Protein AF-A0A496WJU9-F1 (afdb_monomer_lite)

pLDDT: mean 80.87, std 14.57, range [42.62, 93.75]

Foldseek 3Di:
DDPVLLVLLLVLLQVLVVVLVDGQDPVNSVVLCVLCVPDGSVLLSVLSVVVVVVPDRHDDSVSSVVSSVVVVVVVVDPPPPDDPPPDPDPPLLVVLLVVVVVVVPDDDDDPPCPPPPPDPDHPVSNVVSLVSPLQVCLVVVNPVSADPVSHDPVRVD

Secondary structure (DSSP, 8-state):
--HHHHHHHHHHHHHHHHHTT----HHHHHHHHHHTTTS-HHHHHHHHHHHTTS--SS--HHHHHHHHHHHHHHHHS----PPPP-----HHHHHHHHHHHHHHSS--S----TT-TTSSS-HHHHHHHHHHHHHHHHHTT-GGGS-GGG--HHHH-

Sequence (157 aa):
MDAVERDDFVHALGQTLAFYGKDLSMMQTSFWVTACGDKSVFQLKRALIEYTKVGKFAPKPADILSIVDNMGARHGRKEKTLPPPVTSCPPEVTKAWMWFIGRMAKGSKNLDGLFDKHSDVDVATQEKYLHTINHEAHKYGTPDAVPEEFKLKEV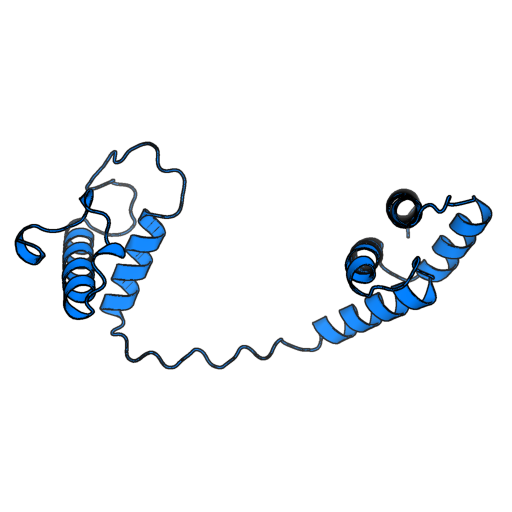WG

Structure (mmCIF, N/CA/C/O backbone):
data_AF-A0A496WJU9-F1
#
_entry.id   AF-A0A496WJU9-F1
#
loop_
_atom_site.group_PDB
_atom_site.id
_atom_site.type_symbol
_atom_site.label_atom_id
_atom_site.label_alt_id
_atom_site.label_comp_id
_atom_site.label_asym_id
_atom_site.label_entity_id
_atom_site.label_seq_id
_atom_site.pdbx_PDB_ins_code
_atom_site.Cartn_x
_atom_site.Cartn_y
_atom_site.Cartn_z
_atom_site.occupancy
_atom_site.B_iso_or_equiv
_atom_site.auth_seq_id
_atom_site.auth_comp_id
_atom_site.auth_asym_id
_atom_site.auth_atom_id
_atom_site.pdbx_PDB_model_num
ATOM 1 N N . MET A 1 1 ? 12.704 3.852 -21.002 1.00 79.81 1 MET A N 1
ATOM 2 C CA . MET A 1 1 ? 13.293 4.039 -19.667 1.00 79.81 1 MET A CA 1
ATOM 3 C C . MET A 1 1 ? 14.464 5.001 -19.781 1.00 79.81 1 MET A C 1
ATOM 5 O O . MET A 1 1 ? 15.392 4.715 -20.542 1.00 79.81 1 MET A O 1
ATOM 9 N N . ASP A 1 2 ? 14.389 6.146 -19.112 1.00 86.38 2 ASP A N 1
ATOM 10 C CA . ASP A 1 2 ? 15.493 7.110 -19.063 1.00 86.38 2 ASP A CA 1
ATOM 11 C C . ASP A 1 2 ? 16.637 6.635 -18.132 1.00 86.38 2 ASP A C 1
ATOM 13 O O . ASP A 1 2 ? 16.600 5.529 -17.584 1.00 86.38 2 ASP A O 1
ATOM 17 N N . ALA A 1 3 ? 17.710 7.422 -18.014 1.00 85.44 3 ALA A N 1
ATOM 18 C CA . ALA A 1 3 ? 18.869 7.052 -17.197 1.00 85.44 3 ALA A CA 1
ATOM 19 C C . ALA A 1 3 ? 18.563 7.032 -15.687 1.00 85.44 3 ALA A C 1
ATOM 21 O O . ALA A 1 3 ? 19.102 6.183 -14.980 1.00 85.44 3 ALA A O 1
ATOM 22 N N . VAL A 1 4 ? 17.691 7.926 -15.214 1.00 89.38 4 VAL A N 1
ATOM 23 C CA . VAL A 1 4 ? 17.300 8.040 -13.800 1.00 89.38 4 VAL A CA 1
ATOM 24 C C . VAL A 1 4 ? 16.373 6.888 -13.431 1.00 89.38 4 VAL A C 1
ATOM 26 O O . VAL A 1 4 ? 16.620 6.166 -12.476 1.00 89.38 4 VAL A O 1
ATOM 29 N N . GLU A 1 5 ? 15.361 6.648 -14.256 1.00 88.56 5 GLU A N 1
ATOM 30 C CA . GLU A 1 5 ? 14.438 5.523 -14.204 1.00 88.56 5 GLU A CA 1
ATOM 31 C C . GLU A 1 5 ? 15.166 4.174 -14.204 1.00 88.56 5 GLU A C 1
ATOM 33 O O . GLU A 1 5 ? 14.785 3.250 -13.478 1.00 88.56 5 GLU A O 1
ATOM 38 N N . ARG A 1 6 ? 16.228 4.054 -15.005 1.00 87.94 6 ARG A N 1
ATOM 39 C CA . ARG A 1 6 ? 17.067 2.856 -15.035 1.00 87.94 6 ARG A CA 1
ATOM 40 C C . ARG A 1 6 ? 17.779 2.645 -13.710 1.00 87.94 6 ARG A C 1
ATOM 42 O O . ARG A 1 6 ? 17.722 1.534 -13.191 1.00 87.94 6 ARG A O 1
ATOM 49 N N . ASP A 1 7 ? 18.433 3.671 -13.180 1.00 91.00 7 ASP A N 1
ATOM 50 C CA . ASP A 1 7 ? 19.123 3.585 -11.889 1.00 91.00 7 ASP A CA 1
ATOM 51 C C . ASP A 1 7 ? 18.143 3.211 -10.766 1.00 91.00 7 ASP A C 1
ATOM 53 O O . ASP A 1 7 ? 18.359 2.257 -10.019 1.00 91.00 7 ASP A O 1
ATOM 57 N N . ASP A 1 8 ? 16.974 3.849 -10.765 1.00 91.81 8 ASP A N 1
ATOM 58 C CA . ASP A 1 8 ? 15.861 3.579 -9.859 1.00 91.81 8 ASP A CA 1
ATOM 59 C C . ASP A 1 8 ? 15.366 2.126 -9.910 1.00 91.81 8 ASP A C 1
ATOM 61 O O . ASP A 1 8 ? 15.041 1.521 -8.880 1.00 91.81 8 ASP A O 1
ATOM 65 N N . PHE A 1 9 ? 15.251 1.564 -11.115 1.00 92.69 9 PHE A N 1
ATOM 66 C CA . PHE A 1 9 ? 14.849 0.176 -11.310 1.00 92.69 9 PHE A CA 1
ATOM 67 C C . PHE A 1 9 ? 15.937 -0.791 -10.836 1.00 92.69 9 PHE A C 1
ATOM 69 O O . PHE A 1 9 ? 15.633 -1.753 -10.129 1.00 92.69 9 PHE A O 1
ATOM 76 N N . VAL A 1 10 ? 17.197 -0.526 -11.183 1.00 93.12 10 VAL A N 1
ATOM 77 C CA . VAL A 1 10 ? 18.345 -1.354 -10.790 1.00 93.12 10 VAL A CA 1
ATOM 78 C C . VAL A 1 10 ? 18.526 -1.353 -9.276 1.00 93.12 10 VAL A C 1
ATOM 80 O O . VAL A 1 10 ? 18.750 -2.414 -8.693 1.00 93.12 10 VAL A O 1
ATOM 83 N N . HIS A 1 11 ? 18.344 -0.205 -8.626 1.00 93.75 11 HIS A N 1
ATOM 84 C CA . HIS A 1 11 ? 18.366 -0.096 -7.174 1.00 93.75 11 HIS A CA 1
ATOM 85 C C . HIS A 1 11 ? 17.280 -0.969 -6.523 1.00 93.75 11 HIS A C 1
ATOM 87 O O . HIS A 1 11 ? 17.575 -1.786 -5.647 1.00 93.75 11 HIS A O 1
ATOM 93 N N . ALA A 1 12 ? 16.033 -0.866 -6.996 1.00 92.62 12 ALA A N 1
ATOM 94 C CA . ALA A 1 12 ? 14.920 -1.670 -6.484 1.00 92.62 12 ALA A CA 1
ATOM 95 C C . ALA A 1 12 ? 15.115 -3.179 -6.731 1.00 92.62 12 ALA A C 1
ATOM 97 O O . ALA A 1 12 ? 14.813 -4.011 -5.869 1.00 92.62 12 ALA A O 1
ATOM 98 N N . LEU A 1 13 ? 15.648 -3.545 -7.898 1.00 93.06 13 LEU A N 1
ATOM 99 C CA . LEU A 1 13 ? 15.992 -4.923 -8.233 1.00 93.06 13 LEU A CA 1
ATOM 100 C C . LEU A 1 13 ? 17.100 -5.461 -7.317 1.00 93.06 13 LEU A C 1
ATOM 102 O O . LEU A 1 13 ? 16.978 -6.579 -6.819 1.00 93.06 13 LEU A O 1
ATOM 106 N N . GLY A 1 14 ? 18.137 -4.662 -7.054 1.00 93.19 14 GLY A N 1
ATOM 107 C CA . GLY A 1 14 ? 19.224 -5.005 -6.140 1.00 93.19 14 GLY A CA 1
ATOM 108 C C . GLY A 1 14 ? 18.719 -5.281 -4.725 1.00 93.19 14 GLY A C 1
ATOM 109 O O . GLY A 1 14 ? 19.014 -6.335 -4.170 1.00 93.19 14 GLY A O 1
ATOM 110 N N . GLN A 1 15 ? 17.870 -4.405 -4.179 1.00 91.94 15 GLN A N 1
ATOM 111 C CA . GLN A 1 15 ? 17.227 -4.622 -2.875 1.00 91.94 15 GLN A CA 1
ATOM 112 C C . GLN A 1 15 ? 16.384 -5.905 -2.853 1.00 91.94 15 GLN A C 1
ATOM 114 O O . GLN A 1 15 ? 16.446 -6.686 -1.902 1.00 91.94 15 GLN A O 1
ATOM 119 N N . THR A 1 16 ? 15.617 -6.145 -3.919 1.00 91.06 16 THR A N 1
ATOM 120 C CA . THR A 1 16 ? 14.760 -7.331 -4.020 1.00 91.06 16 THR A CA 1
ATOM 121 C C . THR A 1 16 ? 15.587 -8.612 -4.079 1.00 91.06 16 THR A C 1
ATOM 123 O O . THR A 1 16 ? 15.228 -9.591 -3.437 1.00 91.06 16 THR A O 1
ATOM 126 N N . LEU A 1 17 ? 16.693 -8.639 -4.824 1.00 91.69 17 LEU A N 1
ATOM 127 C CA . LEU A 1 17 ? 17.565 -9.815 -4.910 1.00 91.69 17 LEU A CA 1
ATOM 128 C C . LEU A 1 17 ? 18.383 -10.031 -3.635 1.00 91.69 17 LEU A C 1
ATOM 130 O O . LEU A 1 17 ? 18.523 -11.180 -3.210 1.00 91.69 17 LEU A O 1
ATOM 134 N N . ALA A 1 18 ? 18.822 -8.952 -2.982 1.00 91.50 18 ALA A N 1
ATOM 135 C CA . ALA A 1 18 ? 19.506 -9.011 -1.695 1.00 91.50 18 ALA A CA 1
ATOM 136 C C . ALA A 1 18 ? 18.630 -9.666 -0.614 1.00 91.50 18 ALA A C 1
ATOM 138 O O . ALA A 1 18 ? 19.134 -10.455 0.183 1.00 91.50 18 ALA A O 1
ATOM 139 N N . PHE A 1 19 ? 17.309 -9.443 -0.638 1.00 89.69 19 PHE A N 1
ATOM 140 C CA . PHE A 1 19 ? 16.363 -10.158 0.230 1.00 89.69 19 PHE A CA 1
ATOM 141 C C . PHE A 1 19 ? 16.421 -11.689 0.053 1.00 89.69 19 PHE A C 1
ATOM 143 O O . PHE A 1 19 ? 16.252 -12.430 1.018 1.00 89.69 19 PHE A O 1
ATOM 150 N N . TYR A 1 20 ? 16.713 -12.181 -1.154 1.00 89.69 20 TYR A N 1
ATOM 151 C CA . TYR A 1 20 ? 16.905 -13.611 -1.433 1.00 89.69 20 TYR A CA 1
ATOM 152 C C . TYR A 1 20 ? 18.366 -14.070 -1.291 1.00 89.69 20 TYR A C 1
ATOM 154 O O . TYR A 1 20 ? 18.695 -15.178 -1.721 1.00 89.69 20 TYR A O 1
ATOM 162 N N . GLY A 1 21 ? 19.250 -13.231 -0.741 1.00 90.12 21 GLY A N 1
ATOM 163 C CA . GLY A 1 21 ? 20.679 -13.523 -0.608 1.00 90.12 21 GLY A CA 1
ATOM 164 C C . GLY A 1 21 ? 21.416 -13.606 -1.947 1.00 90.12 21 GLY A C 1
ATOM 165 O O . GLY A 1 21 ? 22.382 -14.357 -2.064 1.00 90.12 21 GLY A O 1
ATOM 166 N N . LYS A 1 22 ? 20.935 -12.900 -2.979 1.00 90.44 22 LYS A N 1
ATOM 167 C CA . LYS A 1 22 ? 21.576 -12.839 -4.297 1.00 90.44 22 LYS A CA 1
ATOM 168 C C . LYS A 1 22 ? 22.131 -11.451 -4.567 1.00 90.44 22 LYS A C 1
ATOM 170 O O . LYS A 1 22 ? 21.414 -10.462 -4.439 1.00 90.44 22 LYS A O 1
ATOM 175 N N . ASP A 1 23 ? 23.358 -11.416 -5.064 1.00 89.81 23 ASP A N 1
ATOM 176 C CA . ASP A 1 23 ? 23.964 -10.196 -5.579 1.00 89.81 23 ASP A CA 1
ATOM 177 C C . ASP A 1 23 ? 23.572 -9.965 -7.037 1.00 89.81 23 ASP A C 1
ATOM 179 O O . ASP A 1 23 ? 23.433 -10.908 -7.822 1.00 89.81 23 ASP A O 1
ATOM 183 N N . LEU A 1 24 ? 23.408 -8.694 -7.396 1.00 90.44 24 LEU A N 1
ATOM 184 C CA . LEU A 1 24 ? 23.108 -8.274 -8.757 1.00 90.44 24 LEU A CA 1
ATOM 185 C C . LEU A 1 24 ? 24.413 -7.894 -9.471 1.00 90.44 24 LEU A C 1
ATOM 187 O O . LEU A 1 24 ? 24.994 -6.841 -9.212 1.00 90.44 24 LEU A O 1
ATOM 191 N N . SER A 1 25 ? 24.880 -8.751 -10.380 1.00 91.56 25 SER A N 1
ATOM 192 C CA . SER A 1 25 ? 26.070 -8.466 -11.192 1.00 91.56 25 SER A CA 1
ATOM 193 C C . SER A 1 25 ? 25.757 -7.505 -12.344 1.00 91.56 25 SER A C 1
ATOM 195 O O . SER A 1 25 ? 24.631 -7.469 -12.837 1.00 91.56 25 SER A O 1
ATOM 197 N N . MET A 1 26 ? 26.761 -6.784 -12.863 1.00 87.69 26 MET A N 1
ATOM 198 C CA . MET A 1 26 ? 26.571 -5.892 -14.025 1.00 87.69 26 MET A CA 1
ATOM 199 C C . MET A 1 26 ? 25.953 -6.603 -15.239 1.00 87.69 26 MET A C 1
ATOM 201 O O . MET A 1 26 ? 25.134 -6.024 -15.953 1.00 87.69 26 MET A O 1
ATOM 205 N N . MET A 1 27 ? 26.318 -7.868 -15.470 1.00 88.94 27 MET A N 1
ATOM 206 C CA . MET A 1 27 ? 25.754 -8.663 -16.563 1.00 88.94 27 MET A CA 1
ATOM 207 C C . MET A 1 27 ? 24.262 -8.937 -16.339 1.00 88.94 27 MET A C 1
ATOM 209 O O . MET A 1 27 ? 23.463 -8.794 -17.265 1.00 88.94 27 MET A O 1
ATOM 213 N N . GLN A 1 28 ? 23.873 -9.280 -15.108 1.00 89.00 28 GLN A N 1
ATOM 214 C CA . GLN A 1 28 ? 22.469 -9.475 -14.746 1.00 89.00 28 GLN A CA 1
ATOM 215 C C . GLN A 1 28 ? 21.692 -8.163 -14.852 1.00 89.00 28 GLN A C 1
ATOM 217 O O . GLN A 1 28 ? 20.602 -8.157 -15.415 1.00 89.00 28 GLN A O 1
ATOM 222 N N . THR A 1 29 ? 22.265 -7.049 -14.397 1.00 91.25 29 THR A N 1
ATOM 223 C CA . THR A 1 29 ? 21.678 -5.712 -14.541 1.00 91.25 29 THR A CA 1
ATOM 224 C C . THR A 1 29 ? 21.351 -5.399 -15.996 1.00 91.25 29 THR A C 1
ATOM 226 O O . THR A 1 29 ? 20.217 -5.036 -16.300 1.00 91.25 29 THR A O 1
ATOM 229 N N . SER A 1 30 ? 22.313 -5.591 -16.904 1.00 90.19 30 SER A N 1
ATOM 230 C CA . SER A 1 30 ? 22.108 -5.361 -18.338 1.00 90.19 30 SER A CA 1
ATOM 231 C C . SER A 1 30 ? 20.957 -6.213 -18.880 1.00 90.19 30 SER A C 1
ATOM 233 O O . SER A 1 30 ? 20.036 -5.689 -19.505 1.00 90.19 30 SER A O 1
ATOM 235 N N . PHE A 1 31 ? 20.938 -7.506 -18.540 1.00 93.31 31 PHE A N 1
ATOM 236 C CA . PHE A 1 31 ? 19.873 -8.418 -18.953 1.00 93.31 31 PHE A CA 1
ATOM 237 C C . PHE A 1 31 ? 18.487 -7.976 -18.462 1.00 93.31 31 PHE A C 1
ATOM 239 O O . PHE A 1 31 ? 17.536 -7.952 -19.241 1.00 93.31 31 PHE A O 1
ATOM 246 N N . TRP A 1 32 ? 18.367 -7.585 -17.192 1.00 93.56 32 TRP A N 1
ATOM 247 C CA . TRP A 1 32 ? 17.111 -7.115 -16.605 1.00 93.56 32 TRP A CA 1
ATOM 248 C C . TRP A 1 32 ? 16.616 -5.811 -17.229 1.00 93.56 32 TRP A C 1
ATOM 250 O O . TRP A 1 32 ? 15.426 -5.683 -17.515 1.00 93.56 32 TRP A O 1
ATOM 260 N N . VAL A 1 33 ? 17.515 -4.856 -17.464 1.00 91.56 33 VAL A N 1
ATOM 261 C CA . VAL A 1 33 ? 17.170 -3.575 -18.094 1.00 91.56 33 VAL A CA 1
ATOM 262 C C . VAL A 1 33 ? 16.708 -3.786 -19.536 1.00 91.56 33 VAL A C 1
ATOM 264 O O . VAL A 1 33 ? 15.738 -3.160 -19.956 1.00 91.56 33 VAL A O 1
ATOM 267 N N . THR A 1 34 ? 17.346 -4.688 -20.286 1.00 92.38 34 THR A N 1
ATOM 268 C CA . THR A 1 34 ? 16.900 -5.038 -21.641 1.00 92.38 34 THR A CA 1
ATOM 269 C C . THR A 1 34 ? 15.560 -5.771 -21.625 1.00 92.38 34 THR A C 1
ATOM 271 O O . THR A 1 34 ? 14.676 -5.423 -22.401 1.00 92.38 34 THR A O 1
ATOM 274 N N . ALA A 1 35 ? 15.384 -6.753 -20.736 1.00 91.50 35 ALA A N 1
ATOM 275 C CA . ALA A 1 35 ? 14.176 -7.577 -20.682 1.00 91.50 35 ALA A CA 1
ATOM 276 C C . ALA A 1 35 ? 12.923 -6.808 -20.234 1.00 91.50 35 ALA A C 1
ATOM 278 O O . ALA A 1 35 ? 11.825 -7.156 -20.653 1.00 91.50 35 ALA A O 1
ATOM 279 N N . CYS A 1 36 ? 13.080 -5.788 -19.388 1.00 91.81 36 CYS A N 1
ATOM 280 C CA . CYS A 1 36 ? 11.972 -5.007 -18.832 1.00 91.81 36 CYS A CA 1
ATOM 281 C C . CYS A 1 36 ? 11.878 -3.581 -19.406 1.00 91.81 36 CYS A C 1
ATOM 283 O O . CYS A 1 36 ? 11.110 -2.763 -18.897 1.00 91.81 36 CYS A O 1
ATOM 285 N N . GLY A 1 37 ? 12.687 -3.246 -20.417 1.00 87.00 37 GLY A N 1
ATOM 286 C CA . GLY A 1 37 ? 12.870 -1.869 -20.889 1.00 87.00 37 GLY A CA 1
ATOM 287 C C . GLY A 1 37 ? 11.639 -1.235 -21.548 1.00 87.00 37 GLY A C 1
ATOM 288 O O . GLY A 1 37 ? 11.571 -0.007 -21.652 1.00 87.00 37 GLY A O 1
ATOM 289 N N . ASP A 1 38 ? 10.675 -2.053 -21.967 1.00 87.88 38 ASP A N 1
ATOM 290 C CA . ASP A 1 38 ? 9.390 -1.666 -22.558 1.00 87.88 38 ASP A CA 1
ATOM 291 C C . ASP A 1 38 ? 8.306 -1.347 -21.511 1.00 87.88 38 ASP A C 1
ATOM 293 O O . ASP A 1 38 ? 7.261 -0.789 -21.852 1.00 87.88 38 ASP A O 1
ATOM 297 N N . LYS A 1 39 ? 8.536 -1.679 -20.235 1.00 87.75 39 LYS A N 1
ATOM 298 C CA . LYS A 1 39 ? 7.583 -1.454 -19.142 1.00 87.75 39 LYS A CA 1
ATOM 299 C C . LYS A 1 39 ? 7.934 -0.208 -18.329 1.00 87.75 39 LYS A C 1
ATOM 301 O O . LYS A 1 39 ? 9.083 0.220 -18.240 1.00 87.75 39 LYS A O 1
ATOM 306 N N . SER A 1 40 ? 6.923 0.361 -17.673 1.00 89.44 40 SER A N 1
ATOM 307 C CA . SER A 1 40 ? 7.121 1.471 -16.736 1.00 89.44 40 SER A CA 1
ATOM 308 C C . SER A 1 40 ? 7.864 1.003 -15.479 1.00 89.44 40 SER A C 1
ATOM 310 O O . SER A 1 40 ? 7.482 -0.000 -14.870 1.00 89.44 40 SER A O 1
ATOM 312 N N . VAL A 1 41 ? 8.856 1.776 -15.018 1.00 90.06 41 VAL A N 1
ATOM 313 C CA . VAL A 1 41 ? 9.568 1.519 -13.748 1.00 90.06 41 VAL A CA 1
ATOM 314 C C . VAL A 1 41 ? 8.608 1.402 -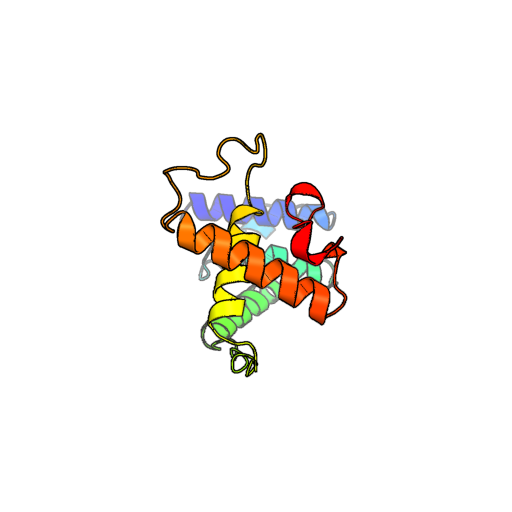12.574 1.00 90.06 41 VAL A C 1
ATOM 316 O O . VAL A 1 41 ? 8.782 0.538 -11.717 1.00 90.06 41 VAL A O 1
ATOM 319 N N . PHE A 1 42 ? 7.564 2.231 -12.541 1.00 88.94 42 PHE A N 1
ATOM 320 C CA . PHE A 1 42 ? 6.559 2.181 -11.485 1.00 88.94 42 PHE A CA 1
ATOM 321 C C . PHE A 1 42 ? 5.864 0.813 -11.428 1.00 88.94 42 PHE A C 1
ATOM 323 O O . PHE A 1 42 ? 5.718 0.223 -10.355 1.00 88.94 42 PHE A O 1
ATOM 330 N N . GLN A 1 43 ? 5.487 0.269 -12.589 1.00 90.75 43 GLN A N 1
ATOM 331 C CA . GLN A 1 43 ? 4.873 -1.057 -12.686 1.00 90.75 43 GLN A CA 1
ATOM 332 C C . GLN A 1 43 ? 5.857 -2.160 -12.289 1.00 90.75 43 GLN A C 1
ATOM 334 O O . GLN A 1 43 ? 5.478 -3.080 -11.565 1.00 90.75 43 GLN A O 1
ATOM 339 N N . LEU A 1 44 ? 7.121 -2.043 -12.699 1.00 92.25 44 LEU A N 1
ATOM 340 C 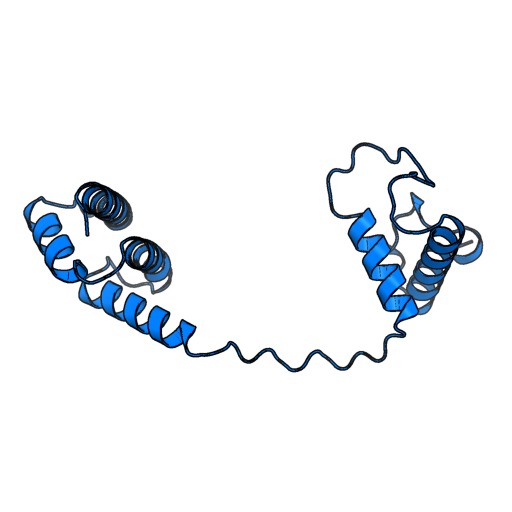CA . LEU A 1 44 ? 8.173 -3.001 -12.359 1.00 92.25 44 LEU A CA 1
ATOM 341 C C . LEU A 1 44 ? 8.466 -3.025 -10.853 1.00 92.25 44 LEU A C 1
ATOM 343 O O . LEU A 1 44 ? 8.489 -4.102 -10.260 1.00 92.25 44 LEU A O 1
ATOM 347 N N . LYS A 1 45 ? 8.605 -1.860 -10.207 1.00 92.12 45 LYS A N 1
ATOM 348 C CA . LYS A 1 45 ? 8.773 -1.743 -8.746 1.00 92.12 45 LYS A CA 1
ATOM 349 C C . LYS A 1 45 ? 7.598 -2.390 -8.008 1.00 92.12 45 LYS A C 1
ATOM 351 O O . LYS A 1 45 ? 7.795 -3.181 -7.087 1.00 92.12 45 LYS A O 1
ATOM 356 N N . ARG A 1 46 ? 6.367 -2.120 -8.453 1.00 90.88 46 ARG A N 1
ATOM 357 C CA . ARG A 1 46 ? 5.162 -2.724 -7.869 1.00 90.88 46 ARG A CA 1
ATOM 358 C C . ARG A 1 46 ? 5.127 -4.243 -8.059 1.00 90.88 46 ARG A C 1
ATOM 360 O O . ARG A 1 46 ? 4.731 -4.958 -7.142 1.00 90.88 46 ARG A O 1
ATOM 367 N N . ALA A 1 47 ? 5.556 -4.739 -9.217 1.00 92.12 47 ALA A N 1
ATOM 368 C CA . ALA A 1 47 ? 5.629 -6.168 -9.503 1.00 92.12 47 ALA A CA 1
ATOM 369 C C . ALA A 1 47 ? 6.708 -6.890 -8.684 1.00 92.12 47 ALA A C 1
ATOM 371 O O . ALA A 1 47 ? 6.451 -7.998 -8.218 1.00 92.12 47 ALA A O 1
ATOM 372 N N . LEU A 1 48 ? 7.860 -6.259 -8.435 1.00 92.12 48 LEU A N 1
ATOM 373 C CA . LEU A 1 48 ? 8.898 -6.791 -7.541 1.00 92.12 48 LEU A CA 1
ATOM 374 C C . LEU A 1 48 ? 8.373 -6.970 -6.108 1.00 92.12 48 LEU A C 1
ATOM 376 O O . LEU A 1 48 ? 8.581 -8.024 -5.508 1.00 92.12 48 LEU A O 1
ATOM 380 N N . ILE A 1 49 ? 7.626 -5.988 -5.589 1.00 90.62 49 ILE A N 1
ATOM 381 C CA . ILE A 1 49 ? 6.980 -6.084 -4.270 1.00 90.62 49 ILE A CA 1
ATOM 382 C C . ILE A 1 49 ? 5.932 -7.201 -4.269 1.00 90.62 49 ILE A C 1
ATOM 384 O O . ILE A 1 49 ? 5.921 -8.038 -3.370 1.00 90.62 49 ILE A O 1
ATOM 388 N N . GLU A 1 50 ? 5.060 -7.252 -5.276 1.00 89.69 50 GLU A N 1
ATOM 389 C CA . GLU A 1 50 ? 4.001 -8.264 -5.344 1.00 89.69 50 GLU A CA 1
ATOM 390 C C . GLU A 1 50 ? 4.568 -9.688 -5.464 1.00 89.69 50 GLU A C 1
ATOM 392 O O . GLU A 1 50 ? 4.015 -10.620 -4.878 1.00 89.69 50 GLU A O 1
ATOM 397 N N . TYR A 1 51 ? 5.710 -9.860 -6.139 1.00 90.62 51 TYR A N 1
ATOM 398 C CA . TYR A 1 51 ? 6.382 -11.154 -6.268 1.00 90.62 51 TYR A CA 1
ATOM 399 C C . TYR A 1 51 ? 6.770 -11.760 -4.911 1.00 90.62 51 TYR A C 1
ATOM 401 O O . TYR A 1 51 ? 6.732 -12.980 -4.757 1.00 90.62 51 TYR A O 1
ATOM 409 N N . THR A 1 52 ? 7.064 -10.939 -3.896 1.00 87.19 52 THR A N 1
ATOM 410 C CA . THR A 1 52 ? 7.388 -11.436 -2.542 1.00 87.19 52 THR A CA 1
ATOM 411 C C . THR A 1 52 ? 6.260 -12.268 -1.922 1.00 87.19 52 THR A C 1
ATOM 413 O O . THR A 1 52 ? 6.515 -13.138 -1.093 1.00 87.19 52 THR A O 1
ATOM 416 N N . LYS A 1 53 ? 5.016 -12.074 -2.377 1.00 87.06 53 LYS A N 1
ATOM 417 C CA . LYS A 1 53 ? 3.832 -12.812 -1.913 1.00 87.06 53 LYS A CA 1
ATOM 418 C C . LYS A 1 53 ? 3.626 -14.150 -2.628 1.00 87.06 53 LYS A C 1
ATOM 420 O O . LYS A 1 53 ? 2.796 -14.944 -2.201 1.00 87.06 53 LYS A O 1
ATOM 425 N N . VAL A 1 54 ? 4.345 -14.403 -3.724 1.00 83.50 54 VAL A N 1
ATOM 426 C CA . VAL A 1 54 ? 4.163 -15.596 -4.573 1.00 83.50 54 VAL A CA 1
ATOM 427 C C . VAL A 1 54 ? 4.793 -16.847 -3.941 1.00 83.50 54 VAL A C 1
ATOM 429 O O . VAL A 1 54 ? 4.465 -17.963 -4.335 1.00 83.50 54 VAL A O 1
ATOM 432 N N . GLY A 1 55 ? 5.691 -16.686 -2.960 1.00 77.25 55 GLY A N 1
ATOM 433 C CA . GLY A 1 55 ? 6.335 -17.802 -2.253 1.00 77.25 55 GLY A CA 1
ATOM 434 C C . GLY A 1 55 ? 7.373 -18.570 -3.083 1.00 77.25 55 GLY A C 1
ATOM 435 O O . GLY A 1 55 ? 7.780 -19.664 -2.702 1.00 77.25 55 GLY A O 1
ATOM 436 N N . LYS A 1 56 ? 7.806 -18.019 -4.226 1.00 86.56 56 LYS A N 1
ATOM 437 C CA . LYS A 1 56 ? 8.848 -18.596 -5.089 1.00 86.56 56 LYS A CA 1
ATOM 438 C C . LYS A 1 56 ? 10.208 -17.962 -4.805 1.00 86.56 56 LYS A C 1
ATOM 440 O O . LYS A 1 56 ? 10.309 -16.766 -4.545 1.00 86.56 56 LYS A O 1
ATOM 445 N N . PHE A 1 57 ? 11.269 -18.762 -4.896 1.00 87.31 57 PHE A N 1
ATOM 446 C CA . PHE A 1 57 ? 12.626 -18.290 -4.636 1.00 87.31 57 PHE A CA 1
ATOM 447 C C . PHE A 1 57 ? 13.155 -17.416 -5.776 1.00 87.31 57 PHE A C 1
ATOM 449 O O . PHE A 1 57 ? 13.358 -17.924 -6.876 1.00 87.31 57 PHE A O 1
ATOM 456 N N . ALA A 1 58 ? 13.441 -16.149 -5.457 1.00 88.56 58 ALA A N 1
ATOM 457 C CA . ALA A 1 58 ? 14.018 -15.102 -6.303 1.00 88.56 58 ALA A CA 1
ATOM 458 C C . ALA A 1 58 ? 13.280 -14.839 -7.639 1.00 88.56 58 ALA A C 1
ATOM 460 O O . ALA A 1 58 ? 13.004 -15.762 -8.405 1.00 88.56 58 ALA A O 1
ATOM 461 N N . PRO A 1 59 ? 12.977 -13.578 -7.977 1.00 91.75 59 PRO A N 1
ATOM 462 C CA . PRO A 1 59 ? 12.296 -13.269 -9.229 1.00 91.75 59 PRO A CA 1
ATOM 463 C C . PRO A 1 59 ? 13.198 -13.499 -10.446 1.00 91.75 59 PRO A C 1
ATOM 465 O O . PRO A 1 59 ? 14.398 -13.216 -10.406 1.00 91.75 59 PRO A O 1
ATOM 468 N N . LYS A 1 60 ? 12.607 -13.963 -11.551 1.00 92.81 60 LYS A N 1
ATOM 469 C CA . LYS A 1 60 ? 13.188 -13.889 -12.902 1.00 92.81 60 LYS A CA 1
ATOM 470 C C . LYS A 1 60 ? 12.443 -12.823 -13.716 1.00 92.81 60 LYS A C 1
ATOM 472 O O . LYS A 1 60 ? 11.289 -12.531 -13.397 1.00 92.81 60 LYS A O 1
ATOM 477 N N . PRO A 1 61 ? 13.027 -12.282 -14.802 1.00 91.44 61 PRO A N 1
ATOM 478 C CA . PRO A 1 61 ? 12.345 -11.268 -15.611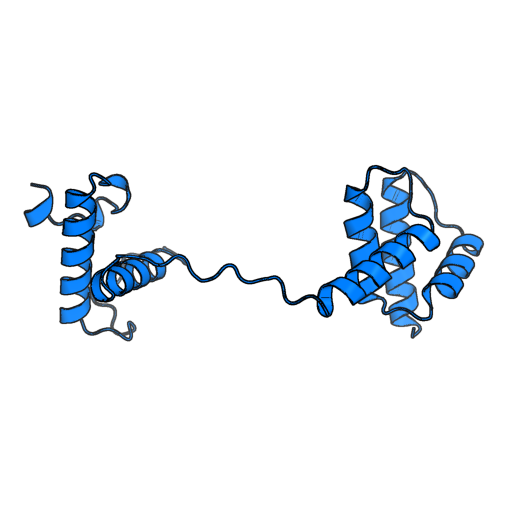 1.00 91.44 61 PRO A CA 1
ATOM 479 C C . PRO A 1 61 ? 10.966 -11.709 -16.103 1.00 91.44 61 PRO A C 1
ATOM 481 O O . PRO A 1 61 ? 10.005 -10.960 -15.979 1.00 91.44 61 PRO A O 1
ATOM 484 N N . ALA A 1 62 ? 10.838 -12.959 -16.556 1.00 91.62 62 ALA A N 1
ATOM 485 C CA . ALA A 1 62 ? 9.562 -13.517 -17.004 1.00 91.62 62 ALA A CA 1
ATOM 486 C C . ALA A 1 62 ? 8.483 -13.526 -15.905 1.00 91.62 62 ALA A C 1
ATOM 488 O O . ALA A 1 62 ? 7.313 -13.274 -16.192 1.00 91.62 62 ALA A O 1
ATOM 489 N N . ASP A 1 63 ? 8.866 -13.776 -14.647 1.00 91.31 63 ASP A N 1
ATOM 490 C CA . ASP A 1 63 ? 7.927 -13.756 -13.524 1.00 91.31 63 ASP A CA 1
ATOM 491 C C . ASP A 1 63 ? 7.406 -12.335 -13.272 1.00 91.31 63 ASP A C 1
ATOM 493 O O . ASP A 1 63 ? 6.207 -12.128 -13.086 1.00 91.31 63 ASP A O 1
ATOM 497 N N . ILE A 1 64 ? 8.300 -11.343 -13.319 1.00 93.06 64 ILE A N 1
ATOM 498 C CA . ILE A 1 64 ? 7.953 -9.932 -13.119 1.00 93.06 64 ILE A CA 1
ATOM 499 C C . ILE A 1 64 ? 7.089 -9.412 -14.267 1.00 93.06 64 ILE A C 1
ATOM 501 O O . ILE A 1 64 ? 6.061 -8.788 -14.011 1.00 93.06 64 ILE A O 1
ATOM 505 N N . LEU A 1 65 ? 7.443 -9.723 -15.516 1.00 91.94 65 LEU A N 1
ATOM 506 C CA . LEU A 1 65 ? 6.649 -9.355 -16.691 1.00 91.94 65 LEU A CA 1
ATOM 507 C C . LEU A 1 65 ? 5.242 -9.957 -16.629 1.00 91.94 65 LEU A C 1
ATOM 509 O O . LEU A 1 65 ? 4.266 -9.239 -16.828 1.00 91.94 65 LEU A O 1
ATOM 513 N N . SER A 1 66 ? 5.122 -11.224 -16.223 1.00 90.25 66 SER A N 1
ATOM 514 C CA . SER A 1 66 ? 3.819 -11.875 -16.034 1.00 90.25 66 SER A CA 1
ATOM 515 C C . SER A 1 66 ? 2.957 -11.147 -14.997 1.00 90.25 66 SER A C 1
ATOM 517 O O . SER A 1 66 ? 1.744 -11.012 -15.166 1.00 90.25 66 SER A O 1
ATOM 519 N N . ILE A 1 67 ? 3.558 -10.658 -13.909 1.00 89.88 67 ILE A N 1
ATOM 520 C CA . ILE A 1 67 ? 2.841 -9.869 -12.901 1.00 89.88 67 ILE A CA 1
ATOM 521 C C . ILE A 1 67 ? 2.428 -8.511 -13.481 1.00 89.88 67 ILE A C 1
ATOM 523 O O . ILE A 1 67 ? 1.280 -8.110 -13.295 1.00 89.88 67 ILE A O 1
ATOM 527 N N . VAL A 1 68 ? 3.318 -7.820 -14.198 1.00 90.81 68 VAL A N 1
ATOM 528 C CA . VAL A 1 68 ? 3.021 -6.525 -14.834 1.00 90.81 68 VAL A CA 1
ATOM 529 C C . VAL A 1 68 ? 1.868 -6.646 -15.833 1.00 90.81 68 VAL A C 1
ATOM 531 O O . VAL A 1 68 ? 0.934 -5.843 -15.786 1.00 90.81 68 VAL A O 1
ATOM 534 N N . ASP A 1 69 ? 1.872 -7.675 -16.676 1.00 88.31 69 ASP A N 1
ATOM 535 C CA . ASP A 1 69 ? 0.811 -7.909 -17.659 1.00 88.31 69 ASP A CA 1
ATOM 536 C C . ASP A 1 69 ? -0.530 -8.219 -16.970 1.00 88.31 69 ASP A C 1
ATOM 538 O O . ASP A 1 69 ? -1.578 -7.687 -17.349 1.00 88.31 69 ASP A O 1
ATOM 542 N N . ASN A 1 70 ? -0.501 -8.978 -15.868 1.00 84.38 70 ASN A N 1
ATOM 543 C CA . ASN A 1 70 ? -1.677 -9.214 -15.028 1.00 84.38 70 ASN A CA 1
ATOM 544 C C . ASN A 1 70 ? -2.180 -7.938 -14.325 1.00 84.38 70 ASN A C 1
ATOM 546 O O . ASN A 1 70 ? -3.389 -7.787 -14.128 1.00 84.38 70 ASN A O 1
ATOM 550 N N . MET A 1 71 ? -1.298 -7.004 -13.954 1.00 80.62 71 MET A N 1
ATOM 551 C CA . MET A 1 71 ? -1.704 -5.694 -13.426 1.00 80.62 71 MET A CA 1
ATOM 552 C C . MET A 1 71 ? -2.390 -4.846 -14.503 1.00 80.62 71 MET A C 1
ATOM 554 O O . MET A 1 71 ? -3.423 -4.235 -14.223 1.00 80.62 71 MET A O 1
ATOM 558 N N . GLY A 1 72 ? -1.870 -4.862 -15.734 1.00 67.75 72 GLY A N 1
ATOM 559 C CA . GLY A 1 72 ? -2.499 -4.211 -16.886 1.00 67.75 72 GLY A CA 1
ATOM 560 C C . GLY A 1 72 ? -3.898 -4.764 -17.174 1.00 67.75 72 GLY A C 1
ATOM 561 O O . GLY A 1 72 ? -4.850 -3.998 -17.331 1.00 67.75 72 GLY A O 1
ATOM 562 N N . ALA A 1 73 ? -4.062 -6.089 -17.127 1.00 60.72 73 ALA A N 1
ATOM 563 C CA . ALA A 1 73 ? -5.360 -6.747 -17.291 1.00 60.72 73 ALA A CA 1
ATOM 564 C C . ALA A 1 73 ? -6.349 -6.432 -16.148 1.00 60.72 73 ALA A C 1
ATOM 566 O O . ALA A 1 73 ? -7.557 -6.324 -16.375 1.00 60.72 73 ALA A O 1
ATOM 567 N N . ARG A 1 74 ? -5.857 -6.240 -14.914 1.00 54.25 74 ARG A N 1
ATOM 568 C CA . ARG A 1 74 ? -6.681 -5.846 -13.757 1.00 54.25 74 ARG A CA 1
ATOM 569 C C . ARG A 1 74 ? -7.191 -4.407 -13.848 1.00 54.25 74 ARG A C 1
ATOM 571 O O . ARG A 1 74 ? -8.299 -4.163 -13.393 1.00 54.25 74 ARG A O 1
ATOM 578 N N . HIS A 1 75 ? -6.471 -3.476 -14.476 1.00 50.91 75 HIS A N 1
ATOM 579 C CA . HIS A 1 75 ? -6.983 -2.113 -14.695 1.00 50.91 75 HIS A CA 1
ATOM 580 C C . HIS A 1 75 ? -8.125 -2.031 -15.723 1.00 50.91 75 HIS A C 1
ATOM 582 O O . HIS A 1 75 ? -8.937 -1.112 -15.645 1.00 50.91 75 HIS A O 1
ATOM 588 N N . GLY A 1 76 ? -8.263 -3.011 -16.622 1.00 47.38 76 GLY A N 1
ATOM 589 C CA . GLY A 1 76 ? -9.450 -3.145 -17.482 1.00 47.38 76 GLY A CA 1
ATOM 590 C C . GLY A 1 76 ? -10.650 -3.796 -16.782 1.00 47.38 76 GLY A C 1
ATOM 591 O O . GLY A 1 76 ? -11.798 -3.628 -17.199 1.00 47.38 76 GLY A O 1
ATOM 592 N N . ARG A 1 77 ? -10.412 -4.524 -15.688 1.00 47.28 77 ARG A N 1
ATOM 593 C CA . ARG A 1 77 ? -11.460 -5.160 -14.896 1.00 47.28 77 ARG A CA 1
ATOM 594 C C . ARG A 1 77 ? -11.871 -4.176 -13.809 1.00 47.28 77 ARG A C 1
ATOM 596 O O . ARG A 1 77 ? -11.297 -4.190 -12.727 1.00 47.28 77 ARG A O 1
ATOM 603 N N . LYS A 1 78 ? -12.869 -3.326 -14.099 1.00 49.84 78 LYS A N 1
ATOM 604 C CA . LYS A 1 78 ? -13.629 -2.638 -13.043 1.00 49.84 78 LYS A CA 1
ATOM 605 C C . LYS A 1 78 ? -13.923 -3.688 -11.981 1.00 49.84 78 LYS A C 1
ATOM 607 O O . LYS A 1 78 ? -14.618 -4.668 -12.262 1.00 49.84 78 LYS A O 1
ATOM 612 N N . GLU A 1 79 ? -13.301 -3.531 -10.820 1.00 50.81 79 GLU A N 1
ATOM 613 C CA . GLU A 1 79 ? -13.633 -4.291 -9.631 1.00 50.81 79 GLU A CA 1
ATOM 614 C C . GLU A 1 79 ? -15.154 -4.227 -9.550 1.00 50.81 79 GLU A C 1
ATOM 616 O O . GLU A 1 79 ? -15.718 -3.133 -9.628 1.00 50.81 79 GLU A O 1
ATOM 621 N N . LYS A 1 80 ? -15.833 -5.382 -9.602 1.00 50.56 80 LYS A N 1
ATOM 622 C CA . LYS A 1 80 ? -17.287 -5.406 -9.466 1.00 50.56 80 LYS A CA 1
ATOM 623 C C . LYS A 1 80 ? -17.545 -4.843 -8.079 1.00 50.56 80 LYS A C 1
ATOM 625 O O . LYS A 1 80 ? -17.448 -5.582 -7.103 1.00 50.56 80 LYS A O 1
ATOM 630 N N . THR A 1 81 ? -17.808 -3.543 -7.996 1.00 53.44 81 THR A N 1
ATOM 631 C CA . THR A 1 81 ? -18.389 -2.923 -6.824 1.00 53.44 81 THR A CA 1
ATOM 632 C C . THR A 1 81 ? -19.619 -3.757 -6.558 1.00 53.44 81 THR A C 1
ATOM 634 O O . THR A 1 81 ? -20.533 -3.819 -7.386 1.00 53.44 81 THR A O 1
ATOM 637 N N . LEU A 1 82 ? -19.579 -4.513 -5.460 1.00 60.88 82 LEU A N 1
ATOM 638 C CA . LEU A 1 82 ? -20.771 -5.171 -4.965 1.00 60.88 82 LEU A CA 1
ATOM 639 C C . LEU A 1 82 ? -21.854 -4.086 -4.928 1.00 60.88 82 LEU A C 1
ATOM 641 O O . LEU A 1 82 ? -21.536 -2.951 -4.545 1.00 60.88 82 LEU A O 1
ATOM 645 N N . PRO A 1 83 ? -23.085 -4.374 -5.392 1.00 64.88 83 PRO A N 1
ATOM 646 C CA . PRO A 1 83 ? -24.165 -3.418 -5.220 1.00 64.88 83 PRO A CA 1
ATOM 647 C C . PRO A 1 83 ? -24.149 -2.997 -3.748 1.00 64.88 83 PRO A C 1
ATOM 649 O O . PRO A 1 83 ? -23.966 -3.870 -2.888 1.00 64.88 83 PRO A O 1
ATOM 652 N N . PRO A 1 84 ? -24.224 -1.685 -3.455 1.00 62.94 84 PRO A N 1
ATOM 653 C CA . PRO A 1 84 ? -24.172 -1.222 -2.082 1.00 62.94 84 PRO A CA 1
ATOM 654 C C . PRO A 1 84 ? -25.198 -2.030 -1.286 1.00 62.94 84 PRO A C 1
ATOM 656 O O . PRO A 1 84 ? -26.306 -2.247 -1.794 1.00 62.94 84 PRO A O 1
ATOM 659 N N . PRO A 1 85 ? -24.830 -2.549 -0.102 1.00 67.25 85 PRO A N 1
ATOM 660 C CA . PRO A 1 85 ? -25.771 -3.296 0.712 1.00 67.25 85 PRO A CA 1
ATOM 661 C C . PRO A 1 85 ? -27.028 -2.441 0.865 1.00 67.25 85 PRO A C 1
ATOM 663 O O . PRO A 1 85 ? -26.939 -1.262 1.204 1.00 67.25 85 PRO A O 1
ATOM 666 N N . VAL A 1 86 ? -28.188 -3.010 0.535 1.00 64.88 86 VAL A N 1
ATOM 667 C CA . VAL A 1 86 ? -29.469 -2.320 0.695 1.00 64.88 86 VAL A CA 1
ATOM 668 C C . VAL A 1 86 ? -29.680 -2.174 2.196 1.00 64.88 86 VAL A C 1
ATOM 670 O O . VAL A 1 86 ? -30.035 -3.133 2.877 1.00 64.88 86 VAL A O 1
ATOM 673 N N . THR A 1 87 ? -29.366 -1.000 2.736 1.00 66.00 87 THR A N 1
ATOM 674 C CA . THR A 1 87 ? -29.531 -0.727 4.158 1.00 66.00 87 THR A CA 1
ATOM 675 C C . THR A 1 87 ? -30.972 -0.298 4.411 1.00 66.00 87 THR A C 1
ATOM 677 O O . THR A 1 87 ? -31.503 0.595 3.756 1.00 66.00 87 THR A O 1
ATOM 680 N N . SER A 1 88 ? -31.620 -0.915 5.398 1.00 76.69 88 SER A N 1
ATOM 681 C CA . SER A 1 88 ? -32.905 -0.453 5.944 1.00 76.69 88 SER A CA 1
ATOM 682 C C . SER A 1 88 ? -32.727 0.701 6.941 1.00 76.69 88 SER A C 1
ATOM 684 O O . SER A 1 88 ? -33.634 0.998 7.716 1.00 76.69 88 SER A O 1
ATOM 686 N N . CYS A 1 89 ? -31.536 1.307 6.984 1.00 75.38 89 CYS A N 1
ATOM 687 C CA . CYS A 1 89 ? -31.213 2.358 7.934 1.00 75.38 89 CYS A CA 1
ATOM 688 C C . CYS A 1 89 ? -31.825 3.680 7.454 1.00 75.38 89 CYS A C 1
ATOM 690 O O . CYS A 1 89 ? -31.569 4.082 6.314 1.00 75.38 89 CYS A O 1
ATOM 692 N N . PRO A 1 90 ? -32.609 4.381 8.293 1.00 85.38 90 PRO A N 1
ATOM 693 C CA . PRO A 1 90 ? -33.118 5.695 7.945 1.00 85.38 90 PRO A CA 1
ATOM 694 C C . PRO A 1 90 ? -31.971 6.649 7.562 1.00 85.38 90 PRO A C 1
ATOM 696 O O . PRO A 1 90 ? -30.944 6.687 8.253 1.00 85.38 90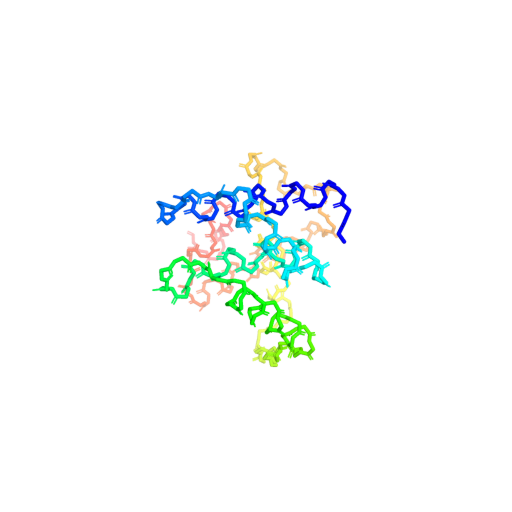 PRO A O 1
ATOM 699 N N . PRO A 1 91 ? -32.130 7.468 6.504 1.00 82.69 91 PRO A N 1
ATOM 700 C CA . PRO A 1 91 ? -31.093 8.407 6.074 1.00 82.69 91 PRO A CA 1
ATOM 701 C C . PRO A 1 91 ? -30.641 9.359 7.188 1.00 82.69 91 PRO A C 1
ATOM 703 O O . PRO A 1 91 ? -29.467 9.705 7.269 1.00 82.69 91 PRO A O 1
ATOM 706 N N . GLU A 1 92 ? -31.556 9.743 8.077 1.00 83.75 92 GLU A N 1
ATOM 707 C CA . GLU A 1 92 ? -31.282 10.647 9.198 1.00 83.75 92 GLU A CA 1
ATOM 708 C C . GLU A 1 92 ? -30.381 10.014 10.267 1.00 83.75 92 GLU A C 1
ATOM 710 O O . GLU A 1 92 ? -29.461 10.662 10.762 1.00 83.75 92 GLU A O 1
ATOM 715 N N . VAL A 1 93 ? -30.571 8.723 10.554 1.00 86.06 93 VAL A N 1
ATOM 716 C CA . VAL A 1 93 ? -29.707 7.963 11.471 1.00 86.06 93 VAL A CA 1
ATOM 717 C C . VAL A 1 93 ? -28.318 7.793 10.860 1.00 86.06 93 VAL A C 1
ATOM 719 O O . VAL A 1 93 ? -27.308 7.997 11.529 1.00 86.06 93 VAL A O 1
ATOM 722 N N . THR A 1 94 ? -28.260 7.497 9.559 1.00 84.69 94 THR A N 1
ATOM 723 C CA . THR A 1 94 ? -26.991 7.367 8.827 1.00 84.69 94 THR A CA 1
ATOM 724 C C . THR A 1 94 ? -26.185 8.666 8.872 1.00 84.69 94 THR A C 1
ATOM 726 O O . THR A 1 94 ? -24.994 8.638 9.179 1.00 84.69 94 THR A O 1
ATOM 729 N N . LYS A 1 95 ? -26.828 9.813 8.616 1.00 84.69 95 LYS A N 1
ATOM 730 C CA . LYS A 1 95 ? -26.186 11.134 8.692 1.00 84.69 95 LYS A CA 1
ATOM 731 C C . LYS A 1 95 ? -25.659 11.436 10.093 1.00 84.69 95 LYS A C 1
ATOM 733 O O . LYS A 1 95 ? -24.527 11.899 10.209 1.00 84.69 95 LYS A O 1
ATOM 738 N N . ALA A 1 96 ? -26.443 11.143 11.133 1.00 88.00 96 ALA A N 1
ATOM 739 C CA . ALA A 1 96 ? -26.029 11.351 12.517 1.00 88.00 96 ALA A CA 1
ATOM 740 C C . ALA A 1 96 ? -24.770 10.530 12.849 1.00 88.00 96 ALA A C 1
ATOM 742 O O . ALA A 1 96 ? -23.770 11.088 13.299 1.00 88.00 96 ALA A O 1
ATOM 743 N N . TRP A 1 97 ? -24.764 9.231 12.530 1.00 86.94 97 TRP A N 1
ATOM 744 C CA . TRP A 1 97 ? -23.597 8.370 12.747 1.00 86.94 97 TRP A CA 1
ATOM 745 C C . TRP A 1 97 ? -22.370 8.804 11.944 1.00 86.94 97 TRP A C 1
ATOM 747 O O . TRP A 1 97 ? -21.271 8.833 12.489 1.00 86.94 97 TRP A O 1
ATOM 757 N N . MET A 1 98 ? -22.530 9.177 10.672 1.00 83.56 98 MET A N 1
ATOM 758 C CA . MET A 1 98 ? -21.412 9.666 9.856 1.00 83.56 98 MET A CA 1
ATOM 759 C C . MET A 1 98 ? -20.819 10.964 10.411 1.00 83.56 98 MET A C 1
ATOM 761 O O . MET A 1 98 ? -19.596 11.093 10.468 1.00 83.56 98 MET A O 1
ATOM 765 N N . TRP A 1 99 ? -21.668 11.896 10.854 1.00 85.06 99 TRP A N 1
ATOM 766 C CA . TRP A 1 99 ? -21.230 13.118 11.529 1.00 85.06 99 TRP A CA 1
ATOM 767 C C . TRP A 1 99 ? -20.433 12.793 12.797 1.00 85.06 99 TRP A C 1
ATOM 769 O O . TRP A 1 99 ? -19.331 13.306 12.981 1.00 85.06 99 TRP A O 1
ATOM 779 N N . PHE A 1 100 ? -20.941 11.884 13.628 1.00 85.12 100 PHE A N 1
ATOM 780 C CA . PHE A 1 100 ? -20.304 11.505 14.886 1.00 85.12 100 PHE A CA 1
ATOM 781 C C . PHE A 1 100 ? -18.975 10.778 14.685 1.00 85.12 100 PHE A C 1
ATOM 783 O O . PHE A 1 100 ? -17.973 11.146 15.290 1.00 85.12 100 PHE A O 1
ATOM 790 N N . ILE A 1 101 ? -18.915 9.811 13.768 1.00 83.38 101 ILE A N 1
ATOM 791 C CA . ILE A 1 101 ? -17.669 9.116 13.415 1.00 83.38 101 ILE A CA 1
ATOM 792 C C . ILE A 1 101 ? -16.646 10.112 12.855 1.00 83.38 101 ILE A C 1
ATOM 794 O O . ILE A 1 101 ? -15.480 10.073 13.243 1.00 83.38 101 ILE A O 1
ATOM 798 N N . GLY A 1 102 ? -17.077 11.035 11.989 1.00 75.69 102 GLY A N 1
ATOM 799 C CA . GLY A 1 102 ? -16.225 12.103 11.465 1.00 75.69 102 GLY A CA 1
ATOM 800 C C . GLY A 1 102 ? -15.682 13.024 12.562 1.00 75.69 102 GLY A C 1
ATOM 801 O O . GLY A 1 102 ? -14.498 13.353 12.543 1.00 75.69 102 GLY A O 1
ATOM 802 N N . ARG A 1 103 ? -16.512 13.374 13.556 1.00 73.81 103 ARG A N 1
ATOM 803 C CA . ARG A 1 103 ? -16.110 14.150 14.743 1.00 73.81 103 ARG A CA 1
ATOM 804 C C . ARG A 1 103 ? -15.061 13.409 15.578 1.00 73.81 103 ARG A C 1
ATOM 806 O O . ARG A 1 103 ? -14.152 14.047 16.099 1.00 73.81 103 ARG A O 1
ATOM 813 N N . MET A 1 104 ? -15.163 12.083 15.674 1.00 73.38 104 MET A N 1
ATOM 814 C CA . MET A 1 104 ? -14.239 11.241 16.442 1.00 73.38 104 MET A CA 1
ATOM 815 C C . MET A 1 104 ? -12.928 10.927 15.694 1.00 73.38 104 MET A C 1
ATOM 817 O O . MET A 1 104 ? -11.905 10.646 16.320 1.00 73.38 104 MET A O 1
ATOM 821 N N . ALA A 1 105 ? -12.917 10.984 14.360 1.00 66.94 105 ALA A N 1
ATOM 822 C CA . ALA A 1 105 ? -11.808 10.520 13.527 1.00 66.94 105 ALA A CA 1
ATOM 823 C C . ALA A 1 105 ? -10.870 11.647 13.027 1.00 66.94 105 ALA A C 1
ATOM 825 O O . ALA A 1 105 ? -10.855 11.941 11.835 1.00 66.94 105 ALA A O 1
ATOM 826 N N . LYS A 1 106 ? -10.048 12.246 13.912 1.00 47.97 106 LYS A N 1
ATOM 827 C CA . LYS A 1 106 ? -8.688 12.825 13.666 1.00 47.97 106 LYS A CA 1
ATOM 828 C C . LYS A 1 106 ? -8.249 13.728 14.836 1.00 47.97 106 LYS A C 1
ATOM 830 O O . LYS A 1 106 ? -8.984 14.619 15.226 1.00 47.97 106 LYS A O 1
ATOM 835 N N . GLY A 1 107 ? -7.005 13.586 15.313 1.00 50.44 107 GLY A N 1
ATOM 836 C CA . GLY A 1 107 ? -6.283 14.673 16.005 1.00 50.44 107 GLY A CA 1
ATOM 837 C C . GLY A 1 107 ? -6.824 15.151 17.363 1.00 50.44 107 GLY A C 1
ATOM 838 O O . GLY A 1 107 ? -6.604 16.307 17.705 1.00 50.44 107 GLY A O 1
ATOM 839 N N . SER A 1 108 ? -7.486 14.284 18.136 1.00 48.88 108 SER A N 1
ATOM 840 C CA . SER A 1 108 ? -8.018 14.577 19.479 1.00 48.88 108 SER A CA 1
ATOM 841 C C . SER A 1 108 ? -6.917 14.954 20.491 1.00 48.88 108 SER A C 1
ATOM 843 O O . SER A 1 108 ? -6.361 14.119 21.205 1.00 48.88 108 SER A O 1
ATOM 845 N N . LYS A 1 109 ? -6.585 16.243 20.541 1.00 47.22 109 LYS A N 1
ATOM 846 C CA . LYS A 1 109 ? -6.217 16.942 21.770 1.00 47.22 109 LYS A CA 1
ATOM 847 C C . LYS A 1 109 ? -7.202 18.095 21.891 1.00 47.22 109 LYS A C 1
ATOM 849 O O . LYS A 1 109 ? -7.080 19.077 21.172 1.00 47.22 109 LYS A O 1
ATOM 854 N N . ASN A 1 110 ? -8.153 17.908 22.796 1.00 42.62 110 ASN A N 1
ATOM 855 C CA . ASN A 1 110 ? -9.195 18.839 23.213 1.00 42.62 110 ASN A CA 1
ATOM 856 C C . ASN A 1 110 ? -10.485 18.791 22.380 1.00 42.62 110 ASN A C 1
ATOM 858 O O . ASN A 1 110 ? -10.620 19.389 21.317 1.00 42.62 110 ASN A O 1
ATOM 862 N N . LEU A 1 111 ? -11.466 18.087 22.940 1.00 51.47 111 LEU A N 1
ATOM 863 C CA . LEU A 1 111 ? -12.714 18.614 23.529 1.00 51.47 111 LEU A CA 1
ATOM 864 C C . LEU A 1 111 ? -12.924 20.155 23.635 1.00 51.47 111 LEU A C 1
ATOM 866 O O . LEU A 1 111 ? -13.700 20.594 24.478 1.00 51.47 111 LEU A O 1
ATOM 870 N N . ASP A 1 112 ? -12.303 21.004 22.816 1.00 43.19 112 ASP A N 1
ATOM 871 C CA . ASP A 1 112 ? -12.475 22.457 22.902 1.00 43.19 112 ASP A CA 1
ATOM 872 C C . ASP A 1 112 ? -13.522 22.913 21.888 1.00 43.19 112 ASP A C 1
ATOM 874 O O . ASP A 1 112 ? -13.244 23.143 20.716 1.00 43.19 112 ASP A O 1
ATOM 878 N N . GLY A 1 113 ? -14.762 23.024 22.357 1.00 47.66 113 GLY A N 1
ATOM 879 C CA . GLY A 1 113 ? -15.866 23.596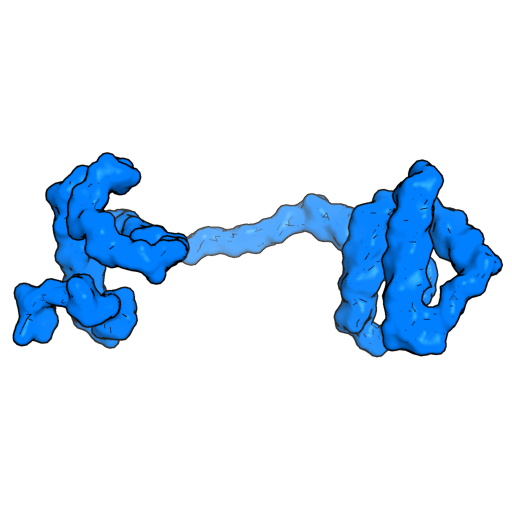 21.596 1.00 47.66 113 GLY A CA 1
ATOM 880 C C . GLY A 1 113 ? -16.975 22.585 21.382 1.00 47.66 113 GLY A C 1
ATOM 881 O O . GLY A 1 113 ? -17.120 22.010 20.303 1.00 47.66 113 GLY A O 1
ATOM 882 N N . LEU A 1 114 ? -17.801 22.408 22.417 1.00 49.91 114 LEU A N 1
ATOM 883 C CA . LEU A 1 114 ? -19.057 21.650 22.355 1.00 49.91 114 LEU A CA 1
ATOM 884 C C . LEU A 1 114 ? -19.978 22.142 21.213 1.00 49.91 114 LEU A C 1
ATOM 886 O O . LEU A 1 114 ? -20.828 21.398 20.749 1.00 49.91 114 LEU A O 1
ATOM 890 N N . PHE A 1 115 ? -19.736 23.367 20.729 1.00 51.81 115 PHE A N 1
ATOM 891 C CA . PHE A 1 115 ? -20.366 24.020 19.583 1.00 51.81 115 PHE A CA 1
ATOM 892 C C . PHE A 1 115 ? -19.309 24.766 18.763 1.00 51.81 115 PHE A C 1
ATOM 894 O O . PHE A 1 115 ? -19.313 25.997 18.674 1.00 51.81 115 PHE A O 1
ATOM 901 N N . ASP A 1 116 ? -18.318 24.033 18.261 1.00 48.12 116 ASP A N 1
ATOM 902 C CA . ASP A 1 116 ? -17.246 24.633 17.477 1.00 48.12 116 ASP A CA 1
ATOM 903 C C . ASP A 1 116 ? -17.833 25.349 16.246 1.00 48.12 116 ASP A C 1
ATOM 905 O O . ASP A 1 116 ? -18.545 24.753 15.436 1.00 48.12 116 ASP A O 1
ATOM 909 N N . LYS A 1 117 ? -17.536 26.646 16.105 1.00 50.28 117 LYS A N 1
ATOM 910 C CA . LYS A 1 117 ? -18.047 27.530 15.035 1.00 50.28 117 LYS A CA 1
ATOM 911 C C . LYS A 1 117 ? -17.560 27.129 13.632 1.00 50.28 117 LYS A C 1
ATOM 913 O O . LYS A 1 117 ? -17.868 27.815 12.660 1.00 50.28 117 LYS A O 1
ATOM 918 N N . HIS A 1 118 ? -16.792 26.046 13.535 1.00 49.41 118 HIS A N 1
ATOM 919 C CA . HIS A 1 118 ? -16.202 25.511 12.314 1.00 49.41 118 HIS A CA 1
ATOM 920 C C . HIS A 1 118 ? -16.846 24.216 11.808 1.00 49.41 118 HIS A C 1
ATOM 922 O O . HIS A 1 118 ? -16.413 23.694 10.782 1.00 49.41 118 HIS A O 1
ATOM 928 N N . SER A 1 119 ? -17.878 23.685 12.468 1.00 54.62 119 SER A N 1
ATOM 929 C CA . SER A 1 119 ? -18.693 22.634 11.856 1.00 54.62 119 SER A CA 1
ATOM 930 C C . SER A 1 119 ? -19.681 23.241 10.859 1.00 54.62 119 SER A C 1
ATOM 932 O O . SER A 1 119 ? -20.447 24.126 11.230 1.00 54.62 119 SER A O 1
ATOM 934 N N . ASP A 1 120 ? -19.764 22.689 9.647 1.00 61.69 120 ASP A N 1
ATOM 935 C CA . ASP A 1 120 ? -20.774 23.047 8.629 1.00 61.69 120 ASP A CA 1
ATOM 936 C C . ASP A 1 120 ? -22.235 22.757 9.060 1.00 61.69 120 ASP A C 1
ATOM 938 O O . ASP A 1 120 ? -23.175 22.927 8.285 1.00 61.69 120 ASP A O 1
ATOM 942 N N . VAL A 1 121 ? -22.443 22.279 10.290 1.00 69.31 121 VAL A N 1
ATOM 943 C CA . VAL A 1 121 ? -23.730 21.849 10.839 1.00 69.31 121 VAL A CA 1
ATOM 944 C C . VAL A 1 121 ? -24.103 22.754 12.008 1.00 69.31 121 VAL A C 1
ATOM 946 O O . VAL A 1 121 ? -23.332 22.894 12.953 1.00 69.31 121 VAL A O 1
ATOM 949 N N . ASP A 1 122 ? -25.301 23.336 11.959 1.00 81.31 122 ASP A N 1
ATOM 950 C CA . ASP A 1 122 ? -25.836 24.188 13.024 1.00 81.31 122 ASP A CA 1
ATOM 951 C C . ASP A 1 122 ? -25.954 23.449 14.371 1.00 81.31 122 ASP A C 1
ATOM 953 O O . ASP A 1 122 ? -26.203 22.242 14.420 1.00 81.31 122 ASP A O 1
ATOM 957 N N . VAL A 1 123 ? -25.829 24.196 15.466 1.00 78.88 123 VAL A N 1
ATOM 958 C CA . VAL A 1 123 ? -25.850 23.713 16.853 1.00 78.88 123 VAL A CA 1
ATOM 959 C C . VAL A 1 123 ? -27.091 22.872 17.153 1.00 78.88 123 VAL A C 1
ATOM 961 O O . VAL A 1 123 ? -26.970 21.751 17.647 1.00 78.88 123 VAL A O 1
ATOM 964 N N . ALA A 1 124 ? -28.276 23.344 16.758 1.00 81.56 124 ALA A N 1
ATOM 965 C CA . ALA A 1 124 ? -29.523 22.609 16.972 1.00 81.56 124 ALA A CA 1
ATOM 966 C C . ALA A 1 124 ? -29.538 21.250 16.244 1.00 81.56 124 ALA A C 1
ATOM 968 O O . ALA A 1 124 ? -30.146 20.276 16.694 1.00 81.56 124 ALA A O 1
ATOM 969 N N . THR A 1 125 ? -28.841 21.157 15.109 1.00 84.06 125 THR A N 1
ATOM 970 C CA . THR A 1 125 ? -28.728 19.911 14.342 1.00 84.06 125 THR A CA 1
ATOM 971 C C . THR A 1 125 ? -27.736 18.945 14.992 1.00 84.06 125 THR A C 1
ATOM 973 O O . THR A 1 125 ? -27.970 17.736 14.985 1.00 84.06 125 THR A O 1
ATOM 976 N N . GLN A 1 126 ? -26.668 19.457 15.608 1.00 83.00 126 GLN A N 1
ATOM 977 C CA . GLN A 1 126 ? -25.713 18.641 16.364 1.00 83.00 126 GLN A CA 1
ATOM 978 C C . GLN A 1 126 ? -26.369 17.990 17.585 1.00 83.00 126 GLN A C 1
ATOM 980 O O . GLN A 1 126 ? -26.217 16.785 17.788 1.00 83.00 126 GLN A O 1
ATOM 985 N N . GLU A 1 127 ? -27.157 18.751 18.349 1.00 84.62 127 GLU A N 1
ATOM 986 C CA . GLU A 1 127 ? -27.918 18.225 19.490 1.00 84.62 127 GLU A CA 1
ATOM 987 C C . GLU A 1 127 ? -28.879 17.119 19.043 1.00 84.62 127 GLU A C 1
ATOM 989 O O . GLU A 1 127 ? -28.888 16.017 19.600 1.00 84.62 127 GLU A O 1
ATOM 994 N N . LYS A 1 128 ? -29.624 17.358 17.957 1.00 87.75 128 LYS A N 1
ATOM 995 C CA . LYS A 1 128 ? -30.517 16.354 17.369 1.00 87.75 128 LYS A CA 1
ATOM 996 C C . LYS A 1 128 ? -29.775 15.072 16.974 1.00 87.75 128 LYS A C 1
ATOM 998 O O . LYS A 1 128 ? -30.285 13.972 17.210 1.00 87.75 128 LYS A O 1
ATOM 1003 N N . TYR A 1 129 ? -28.591 15.181 16.374 1.00 89.00 129 TYR A N 1
ATOM 1004 C CA . TYR A 1 129 ? -27.778 14.018 16.013 1.00 89.00 129 TYR A CA 1
ATOM 1005 C C . TYR A 1 129 ? -27.285 13.261 17.239 1.00 89.00 129 TYR A C 1
ATOM 1007 O O . TYR A 1 129 ? -27.407 12.036 17.269 1.00 89.00 129 TYR A O 1
ATOM 1015 N N . LEU A 1 130 ? -26.821 13.966 18.269 1.00 88.50 130 LEU A N 1
ATOM 1016 C CA . LEU A 1 130 ? -26.381 13.344 19.512 1.00 88.50 130 LEU A CA 1
ATOM 1017 C C . LEU A 1 130 ? -27.518 12.566 20.192 1.00 88.50 130 LEU A C 1
ATOM 1019 O O . LEU A 1 130 ? -27.319 11.412 20.581 1.00 88.50 130 LEU A O 1
ATOM 1023 N N . HIS A 1 131 ? -28.726 13.139 20.251 1.00 90.62 131 HIS A N 1
ATOM 1024 C CA . HIS A 1 131 ? -29.921 12.434 20.725 1.00 90.62 131 HIS A CA 1
ATOM 1025 C C . HIS A 1 131 ? -30.234 11.200 19.876 1.00 90.62 131 HIS A C 1
ATOM 1027 O O . HIS A 1 131 ? -30.503 10.133 20.428 1.00 90.62 131 HIS A O 1
ATOM 1033 N N . THR A 1 132 ? -30.171 11.322 18.548 1.00 91.75 132 THR A N 1
ATOM 1034 C CA . THR A 1 132 ? -30.460 10.221 17.614 1.00 91.75 132 THR A CA 1
ATOM 1035 C C . THR A 1 132 ? -29.506 9.044 17.826 1.00 91.75 132 THR A C 1
ATOM 1037 O O . THR A 1 132 ? -29.946 7.901 17.923 1.00 91.75 132 THR A O 1
ATOM 1040 N N . ILE A 1 133 ? -28.209 9.318 17.956 1.00 91.75 133 ILE A N 1
ATOM 1041 C CA . ILE A 1 133 ? -27.172 8.299 18.159 1.00 91.75 133 ILE A CA 1
ATOM 1042 C C . ILE A 1 133 ? -27.343 7.605 19.505 1.00 91.75 133 ILE A C 1
ATOM 1044 O O . ILE A 1 133 ? -27.299 6.381 19.562 1.00 91.75 133 ILE A O 1
ATOM 1048 N N . ASN A 1 134 ? -27.578 8.369 20.576 1.00 91.69 134 ASN A N 1
ATOM 1049 C CA . ASN A 1 134 ? -27.784 7.812 21.911 1.00 91.69 134 ASN A CA 1
ATOM 1050 C C . ASN A 1 134 ? -29.012 6.889 21.954 1.00 91.69 134 ASN A C 1
ATOM 1052 O O . ASN A 1 134 ? -28.924 5.781 22.478 1.00 91.69 134 ASN A O 1
ATOM 1056 N N . HIS A 1 135 ? -30.133 7.302 21.354 1.00 91.12 135 HIS A N 1
ATOM 1057 C CA . HIS A 1 135 ? -31.342 6.476 21.294 1.00 91.12 135 HIS A CA 1
ATOM 1058 C C . HIS A 1 135 ? -31.151 5.219 20.442 1.00 91.12 135 HIS A C 1
ATOM 1060 O O . HIS A 1 135 ? -31.613 4.148 20.830 1.00 91.12 135 HIS A O 1
ATOM 1066 N N . GLU A 1 136 ? -30.470 5.318 19.299 1.00 91.25 136 GLU A N 1
ATOM 1067 C CA . GLU A 1 136 ? -30.204 4.156 18.445 1.00 91.25 136 GLU A CA 1
ATOM 1068 C C . GLU A 1 136 ? -29.214 3.190 19.113 1.00 91.25 136 GLU A C 1
ATOM 1070 O O . GLU A 1 136 ? -29.463 1.987 19.141 1.00 91.25 136 GLU A O 1
ATOM 1075 N N . ALA A 1 137 ? -28.150 3.698 19.739 1.00 89.94 137 ALA A N 1
ATOM 1076 C CA . ALA A 1 137 ? -27.199 2.889 20.499 1.00 89.94 137 ALA A CA 1
ATOM 1077 C C . ALA A 1 137 ? -27.869 2.168 21.681 1.00 89.94 137 ALA A C 1
ATOM 1079 O O . ALA A 1 137 ? -27.611 0.987 21.911 1.00 89.94 137 ALA A O 1
ATOM 1080 N N . HIS A 1 138 ? -28.778 2.842 22.390 1.00 90.62 138 HIS A N 1
ATOM 1081 C CA . HIS A 1 138 ? -29.576 2.225 23.448 1.00 90.62 138 HIS A CA 1
ATOM 1082 C C . HIS A 1 138 ? -30.534 1.159 22.890 1.00 90.62 138 HIS A C 1
ATOM 1084 O O . HIS A 1 138 ? -30.582 0.034 23.385 1.00 90.62 138 HIS A O 1
ATOM 1090 N N . LYS A 1 139 ? -31.259 1.474 21.810 1.00 90.31 139 LYS A N 1
ATOM 1091 C CA . LYS A 1 139 ? -32.225 0.574 21.160 1.00 90.31 139 LYS A CA 1
ATOM 1092 C C . LYS A 1 139 ? -31.597 -0.726 20.654 1.00 90.31 139 LYS A C 1
ATOM 1094 O O . LYS A 1 139 ? -32.239 -1.770 20.747 1.00 90.31 139 LYS A O 1
ATOM 1099 N N . TYR A 1 140 ? -30.380 -0.670 20.116 1.00 89.69 140 TYR A N 1
ATOM 1100 C CA . TYR A 1 140 ? -29.666 -1.852 19.616 1.00 89.69 140 TYR A CA 1
ATOM 1101 C C . TYR A 1 140 ? -28.715 -2.481 20.640 1.00 89.69 140 TYR A C 1
ATOM 1103 O O . TYR A 1 140 ? -28.037 -3.452 20.313 1.00 89.69 140 TYR A O 1
ATOM 1111 N N . GLY A 1 141 ? -28.681 -1.975 21.877 1.00 88.12 141 GLY A N 1
ATOM 1112 C CA . GLY A 1 141 ? -27.862 -2.548 22.943 1.00 88.12 141 GLY A CA 1
ATOM 1113 C C . GLY A 1 141 ? -26.358 -2.423 22.692 1.00 88.12 141 GLY A C 1
ATOM 1114 O O . GLY A 1 141 ? -25.603 -3.303 23.094 1.00 88.12 141 GLY A O 1
ATOM 1115 N N . THR A 1 142 ? -25.922 -1.343 22.040 1.00 89.00 142 THR A N 1
ATOM 1116 C CA . THR A 1 142 ? -24.510 -1.042 21.748 1.00 89.00 142 THR A CA 1
ATOM 1117 C C . THR A 1 142 ? -24.041 0.189 22.539 1.00 89.00 142 THR A C 1
ATOM 1119 O O . THR A 1 142 ? -23.804 1.250 21.952 1.00 89.00 142 THR A O 1
ATOM 1122 N N . PRO A 1 143 ? -23.958 0.110 23.883 1.00 86.69 143 PRO A N 1
ATOM 1123 C CA . PRO A 1 143 ? -23.572 1.237 24.739 1.00 86.69 143 PRO A CA 1
ATOM 1124 C C . PRO A 1 143 ? -22.105 1.651 24.596 1.00 86.69 143 PRO A C 1
ATOM 1126 O O . PRO A 1 143 ? -21.733 2.738 25.026 1.00 86.69 143 PRO A O 1
ATOM 1129 N N . ASP A 1 144 ? -21.275 0.777 24.043 1.00 86.81 144 ASP A N 1
ATOM 1130 C CA . ASP A 1 144 ? -19.857 0.969 23.749 1.00 86.81 144 ASP A CA 1
ATOM 1131 C C . ASP A 1 144 ? -19.619 1.816 22.489 1.00 86.81 144 ASP A C 1
ATOM 1133 O O . ASP A 1 144 ? -18.555 2.413 22.335 1.00 86.81 144 ASP A O 1
ATOM 1137 N N . ALA A 1 145 ? -20.621 1.921 21.611 1.00 85.12 145 ALA A N 1
ATOM 1138 C CA . ALA A 1 145 ? -20.548 2.732 20.398 1.00 85.12 145 ALA A CA 1
ATOM 1139 C C . ALA A 1 145 ? -20.541 4.249 20.676 1.00 85.12 145 ALA A C 1
ATOM 1141 O O . ALA A 1 145 ? -20.168 5.034 19.802 1.00 85.12 145 ALA A O 1
ATOM 1142 N N . VAL A 1 146 ? -20.949 4.667 21.881 1.00 87.75 146 VAL A N 1
ATOM 1143 C CA . VAL A 1 146 ? -20.963 6.066 22.329 1.00 87.75 146 VAL A CA 1
ATOM 1144 C C . VAL A 1 146 ? -20.055 6.190 23.556 1.00 87.75 146 VAL A C 1
ATOM 1146 O O . VAL A 1 146 ? -20.347 5.570 24.579 1.00 87.75 146 VAL A O 1
ATOM 1149 N N . PRO A 1 147 ? -18.965 6.978 23.504 1.00 87.06 147 PRO A N 1
ATOM 1150 C CA . PRO A 1 147 ? -18.121 7.219 24.671 1.00 87.06 147 PRO A CA 1
ATOM 1151 C C . PRO A 1 147 ? -18.910 7.875 25.810 1.00 87.06 147 PRO A C 1
ATOM 1153 O O . PRO A 1 147 ? -19.829 8.651 25.556 1.00 87.06 147 PRO A O 1
ATOM 1156 N N . GLU A 1 148 ? -18.513 7.612 27.058 1.00 84.06 148 GLU A N 1
ATOM 1157 C CA . GLU A 1 148 ? -19.195 8.107 28.271 1.00 84.06 148 GLU A CA 1
ATOM 1158 C C . GLU A 1 148 ? -19.428 9.626 28.267 1.00 84.06 148 GLU A C 1
ATOM 1160 O O . GLU A 1 148 ? -20.484 10.098 28.670 1.00 84.06 148 GLU A O 1
ATOM 1165 N N . GLU A 1 149 ? -18.478 10.396 27.737 1.00 83.81 149 GLU A N 1
ATOM 1166 C CA . GLU A 1 149 ? -18.549 11.861 27.638 1.00 83.81 149 GLU A CA 1
ATOM 1167 C C . GLU A 1 149 ? -19.715 12.365 26.768 1.00 83.81 149 GLU A C 1
ATOM 1169 O O . GLU A 1 149 ? -20.169 13.497 26.924 1.00 83.81 149 GLU A O 1
ATOM 1174 N N . PHE A 1 150 ? -20.209 11.520 25.862 1.00 83.88 150 PHE A N 1
ATOM 1175 C CA . PHE A 1 150 ? -21.281 11.822 24.914 1.00 83.88 150 PHE A CA 1
ATOM 1176 C C . PHE A 1 150 ? -22.583 11.082 25.240 1.00 83.88 150 PHE A C 1
ATOM 1178 O O . PHE A 1 150 ? -23.548 11.161 24.468 1.00 83.88 150 PHE A O 1
ATOM 1185 N N . LYS A 1 151 ? -22.629 10.366 26.372 1.00 87.19 151 LYS A N 1
ATOM 1186 C CA . LYS A 1 151 ? -23.841 9.700 26.843 1.00 87.19 151 LYS A CA 1
ATOM 1187 C C . LYS A 1 151 ? -24.787 10.705 27.476 1.00 87.19 151 LYS A C 1
ATOM 1189 O O . LYS A 1 151 ? -24.468 11.387 28.448 1.00 87.19 151 LYS A O 1
ATOM 1194 N N . LEU A 1 152 ? -25.990 10.775 26.924 1.00 87.19 152 LEU A N 1
ATOM 1195 C CA . LEU A 1 152 ? -27.042 11.629 27.457 1.00 87.19 152 LEU A CA 1
ATOM 1196 C C . LEU A 1 152 ? -27.693 10.956 28.667 1.00 87.19 152 LEU A C 1
ATOM 1198 O O . LEU A 1 152 ? -28.250 9.866 28.540 1.00 87.19 152 LEU A O 1
ATOM 1202 N N . LYS A 1 153 ? -27.689 11.634 29.821 1.00 86.44 153 LYS A N 1
ATOM 1203 C CA . LYS A 1 153 ? -28.365 11.161 31.047 1.00 86.44 153 LYS A CA 1
ATOM 1204 C C . LYS A 1 153 ? -29.837 10.828 30.814 1.00 86.44 153 LYS A C 1
ATOM 1206 O O . LYS A 1 153 ? -30.361 9.850 31.317 1.00 86.44 153 LYS A O 1
ATOM 1211 N N . GLU A 1 154 ? -30.502 11.605 29.967 1.00 88.31 154 GLU A N 1
ATOM 1212 C CA . GLU A 1 154 ? -31.908 11.387 29.615 1.00 88.31 154 GLU A CA 1
ATOM 1213 C C . GLU A 1 154 ? -32.167 10.043 28.913 1.00 88.31 154 GLU A C 1
ATOM 1215 O O . GLU A 1 154 ? -33.292 9.553 28.931 1.00 88.31 154 GLU A O 1
ATOM 1220 N N . VAL A 1 155 ? -31.140 9.446 28.297 1.00 86.38 155 VAL A N 1
ATOM 1221 C CA . VAL A 1 155 ? -31.237 8.174 27.564 1.00 86.38 155 VAL A CA 1
ATOM 1222 C C . VAL A 1 155 ? -30.680 7.005 28.376 1.00 86.38 155 VAL A C 1
ATOM 1224 O O . VAL A 1 155 ? -31.206 5.899 28.283 1.00 86.38 155 VAL A O 1
ATOM 1227 N N . TRP A 1 156 ? -29.628 7.236 29.165 1.00 83.56 156 TRP A N 1
ATOM 1228 C CA . TRP A 1 156 ? -28.886 6.177 29.861 1.00 83.56 156 TRP A CA 1
ATOM 1229 C C . TRP A 1 156 ? -29.116 6.117 31.383 1.00 83.56 156 TRP A C 1
ATOM 1231 O O . TRP A 1 156 ? -28.702 5.131 31.992 1.00 83.56 156 TRP A O 1
ATOM 1241 N N . GLY A 1 157 ? -29.797 7.105 31.980 1.00 76.38 157 GLY A N 1
ATOM 1242 C CA . GLY A 1 157 ? -30.069 7.209 33.425 1.00 76.38 157 GLY A CA 1
ATOM 1243 C C . GLY A 1 157 ? -29.019 7.995 34.201 1.00 76.38 157 GLY A C 1
ATOM 1244 O O . GLY A 1 157 ? -28.814 7.641 35.382 1.00 76.38 157 GLY A O 1
#

Radius of gyration: 26.91 Å; chains: 1; bounding box: 60×46×56 Å